Protein AF-A0A7J3U9U6-F1 (afdb_monomer_lite)

Secondary structure (DSSP, 8-state):
--EEEEE-SSS-EEES-SS-----SS-EEEEEEEEEE-TTS-EEEEEEEEEEPPP----HHHHHHHHHHHHHHHHHHHHHHHHTT--

Sequence (87 aa):
VVNATWDFGDGFIERDGKLLSHKYDKKGVYEVTLTVTDDDGASSSVTKTIVVKAKEETSGFDFVMLVAAVGILLFMWRSKKGIWRMR

Foldseek 3Di:
DQKKWKDFQPPDIDIRDPDDDDDDPDFDKTKIKIWDADPVRDIDMDIDIDGGDDDPDPDVVVVVVVVVVVVVVVVVVCVVVVVVVPD

pLDDT: mean 85.14, std 11.03, range [53.06, 96.44]

Radius of gyration: 28.4 Å; chains: 1; bounding box: 65×22×74 Å

Structure (mmCIF, N/CA/C/O backbone):
data_AF-A0A7J3U9U6-F1
#
_entry.id   AF-A0A7J3U9U6-F1
#
loop_
_atom_site.group_PDB
_atom_site.id
_atom_site.type_symbol
_atom_site.label_atom_id
_atom_site.label_alt_id
_atom_site.label_comp_id
_atom_site.label_asym_id
_atom_site.label_entity_id
_atom_site.label_seq_id
_atom_site.pdbx_PDB_ins_code
_atom_site.Cartn_x
_atom_site.Cartn_y
_atom_site.Cartn_z
_atom_site.occupancy
_atom_site.B_iso_or_equiv
_atom_site.auth_seq_id
_atom_site.auth_comp_id
_atom_site.auth_asym_id
_atom_site.auth_atom_id
_atom_site.pdbx_PDB_model_num
ATOM 1 N N . VAL A 1 1 ? 15.771 -7.987 -17.747 1.00 66.88 1 VAL A N 1
ATOM 2 C CA . VAL A 1 1 ? 15.467 -7.108 -16.585 1.00 66.88 1 VAL A CA 1
ATOM 3 C C . VAL A 1 1 ? 16.753 -6.743 -15.890 1.00 66.88 1 VAL A C 1
ATOM 5 O O . VAL A 1 1 ? 17.318 -7.570 -15.174 1.00 66.88 1 VAL A O 1
ATOM 8 N N . VAL A 1 2 ? 17.197 -5.521 -16.127 1.00 80.25 2 VAL A N 1
ATOM 9 C CA . VAL A 1 2 ? 18.388 -4.938 -15.513 1.00 80.25 2 VAL A CA 1
ATOM 10 C C . VAL A 1 2 ? 18.014 -4.115 -14.289 1.00 80.25 2 VAL A C 1
ATOM 12 O O . VAL A 1 2 ? 18.718 -4.189 -13.290 1.00 80.25 2 VAL A O 1
ATOM 15 N N . ASN A 1 3 ? 16.869 -3.428 -14.315 1.00 83.75 3 ASN A N 1
ATOM 16 C CA . ASN A 1 3 ? 16.389 -2.614 -13.200 1.00 83.75 3 ASN A CA 1
ATOM 17 C C . ASN A 1 3 ? 14.885 -2.827 -12.972 1.00 83.75 3 ASN A C 1
ATOM 19 O O . ASN A 1 3 ? 14.124 -3.051 -13.915 1.00 83.75 3 ASN A O 1
ATOM 23 N N . ALA A 1 4 ? 14.468 -2.763 -11.709 1.00 88.94 4 ALA A N 1
ATOM 24 C CA . ALA A 1 4 ? 13.069 -2.708 -11.306 1.00 88.94 4 ALA A CA 1
ATOM 25 C C . ALA A 1 4 ? 12.882 -1.525 -10.354 1.00 88.94 4 ALA A C 1
ATOM 27 O O . ALA A 1 4 ? 13.609 -1.401 -9.372 1.00 88.94 4 ALA A O 1
ATOM 28 N N . THR A 1 5 ? 11.914 -0.666 -10.644 1.00 91.75 5 THR A N 1
ATOM 29 C CA . THR A 1 5 ? 11.554 0.491 -9.828 1.00 91.75 5 THR A CA 1
ATOM 30 C C . THR A 1 5 ? 10.128 0.323 -9.322 1.00 91.75 5 THR A C 1
ATOM 32 O O . THR A 1 5 ? 9.218 0.068 -10.110 1.00 91.75 5 THR A O 1
ATOM 35 N N . TRP A 1 6 ? 9.937 0.479 -8.017 1.00 93.06 6 TRP A N 1
ATOM 36 C CA . TRP A 1 6 ? 8.641 0.444 -7.351 1.00 93.06 6 TRP A CA 1
ATOM 37 C C . TRP A 1 6 ? 8.276 1.836 -6.862 1.00 93.06 6 TRP A C 1
ATOM 39 O O . TRP A 1 6 ? 9.023 2.430 -6.094 1.00 93.06 6 TRP A O 1
ATOM 49 N N . ASP A 1 7 ? 7.112 2.323 -7.262 1.00 94.62 7 ASP A N 1
ATOM 50 C CA . ASP A 1 7 ? 6.449 3.480 -6.671 1.00 94.62 7 ASP A CA 1
ATOM 51 C C . ASP A 1 7 ? 5.260 2.974 -5.854 1.00 94.62 7 ASP A C 1
ATOM 53 O O . ASP A 1 7 ? 4.399 2.273 -6.388 1.00 94.62 7 ASP A O 1
ATOM 57 N N . PHE A 1 8 ? 5.223 3.279 -4.558 1.00 93.62 8 PHE A N 1
ATOM 58 C CA . PHE A 1 8 ? 4.161 2.817 -3.663 1.00 93.62 8 PHE A CA 1
ATOM 59 C C . PHE A 1 8 ? 2.961 3.761 -3.579 1.00 93.62 8 PHE A C 1
ATOM 61 O O . PHE A 1 8 ? 1.993 3.437 -2.883 1.00 93.62 8 PHE A O 1
ATOM 68 N N . GLY A 1 9 ? 3.003 4.908 -4.260 1.00 93.19 9 GLY A N 1
ATOM 69 C CA . GLY A 1 9 ? 1.918 5.889 -4.281 1.00 93.19 9 GLY A CA 1
ATOM 70 C C . GLY A 1 9 ? 1.769 6.693 -2.986 1.00 93.19 9 GLY A C 1
ATOM 71 O O . GLY A 1 9 ? 0.823 7.465 -2.845 1.00 93.19 9 GLY A O 1
ATOM 72 N N . ASP A 1 10 ? 2.680 6.528 -2.026 1.00 92.75 10 ASP A N 1
ATOM 73 C CA . ASP A 1 10 ? 2.750 7.294 -0.774 1.00 92.75 10 ASP A CA 1
ATOM 74 C C . ASP A 1 10 ? 3.947 8.260 -0.724 1.00 92.75 10 ASP A C 1
ATOM 76 O O . ASP A 1 10 ? 4.202 8.889 0.305 1.00 92.75 10 ASP A O 1
ATOM 80 N N . GLY A 1 11 ? 4.655 8.400 -1.848 1.00 90.94 11 GLY A N 1
ATOM 81 C CA . GLY A 1 11 ? 5.870 9.200 -1.985 1.00 90.94 11 GLY A CA 1
ATOM 82 C C . GLY A 1 11 ? 7.162 8.411 -1.766 1.00 90.94 11 GLY A C 1
ATOM 83 O O . GLY A 1 11 ? 8.239 8.973 -1.967 1.00 90.94 11 GLY A O 1
ATOM 84 N N . PHE A 1 12 ? 7.083 7.130 -1.389 1.00 90.88 12 PHE A N 1
ATOM 85 C CA . PHE A 1 12 ? 8.242 6.246 -1.335 1.00 90.88 12 PHE A CA 1
ATOM 86 C C . PHE A 1 12 ? 8.460 5.542 -2.683 1.00 90.88 12 PHE A C 1
ATOM 88 O O . PHE A 1 12 ? 7.550 4.916 -3.231 1.00 90.88 12 PHE A O 1
ATOM 95 N N . ILE A 1 13 ? 9.689 5.639 -3.201 1.00 91.50 13 ILE A N 1
ATOM 96 C CA . ILE A 1 13 ? 10.115 5.002 -4.449 1.00 91.50 13 ILE A CA 1
ATOM 97 C C . ILE A 1 13 ? 11.365 4.170 -4.171 1.00 91.50 13 ILE A C 1
ATOM 99 O O . ILE A 1 13 ? 12.391 4.716 -3.765 1.00 91.50 13 ILE A O 1
ATOM 103 N N . GLU A 1 14 ? 11.294 2.875 -4.458 1.00 89.19 14 GLU A N 1
ATOM 104 C CA . GLU A 1 14 ? 12.419 1.946 -4.366 1.00 89.19 14 GLU A CA 1
ATOM 105 C C . GLU A 1 14 ? 12.979 1.663 -5.762 1.00 89.19 14 GLU A C 1
ATOM 107 O O . GLU A 1 14 ? 12.230 1.410 -6.706 1.00 89.19 14 GLU A O 1
ATOM 112 N N . ARG A 1 15 ? 14.304 1.670 -5.904 1.00 88.56 15 ARG A N 1
ATOM 113 C CA . ARG A 1 15 ? 15.002 1.349 -7.157 1.00 88.56 15 ARG A CA 1
ATOM 114 C C . ARG A 1 15 ? 15.846 0.094 -6.947 1.00 88.56 15 ARG A C 1
ATOM 116 O O . ARG A 1 15 ? 16.419 -0.081 -5.883 1.00 88.56 15 ARG A O 1
ATOM 123 N N . ASP A 1 16 ? 15.897 -0.773 -7.953 1.00 78.81 16 ASP A N 1
ATOM 124 C CA . ASP A 1 16 ? 16.628 -2.054 -7.971 1.00 78.81 16 ASP A CA 1
ATOM 125 C C . ASP A 1 16 ? 16.057 -3.186 -7.088 1.00 78.81 16 ASP A C 1
ATOM 127 O O . ASP A 1 16 ? 16.652 -4.260 -6.962 1.00 78.81 16 ASP A O 1
ATOM 131 N N . GLY A 1 17 ? 14.855 -3.017 -6.534 1.00 70.69 17 GLY A N 1
ATOM 132 C CA . GLY A 1 17 ? 14.213 -4.024 -5.686 1.00 70.69 17 GLY A CA 1
ATOM 133 C C . GLY A 1 17 ? 13.516 -5.143 -6.474 1.00 70.69 17 GLY A C 1
ATOM 134 O O . GLY A 1 17 ? 12.424 -4.943 -7.005 1.00 70.69 17 GLY A O 1
ATOM 135 N N . LYS A 1 18 ? 14.079 -6.363 -6.500 1.00 66.38 18 LYS A N 1
ATOM 136 C CA . LYS A 1 18 ? 13.369 -7.568 -7.003 1.00 66.38 18 LYS A CA 1
ATOM 137 C C . LYS A 1 18 ? 12.395 -8.174 -5.983 1.00 66.38 18 LYS A C 1
ATOM 139 O O . LYS A 1 18 ? 11.436 -8.828 -6.381 1.00 66.38 18 LYS A O 1
ATOM 144 N N . LEU A 1 19 ? 12.639 -7.977 -4.686 1.00 67.19 19 LEU A N 1
ATOM 145 C CA . LEU A 1 19 ? 11.804 -8.481 -3.594 1.00 67.19 19 LEU A CA 1
ATOM 146 C C . LEU A 1 19 ? 11.864 -7.487 -2.433 1.00 67.19 19 LEU A C 1
ATOM 148 O O . LEU A 1 19 ? 12.947 -7.224 -1.916 1.00 67.19 19 LEU A O 1
ATOM 152 N N . LEU A 1 20 ? 10.724 -6.911 -2.055 1.00 80.75 20 LEU A N 1
ATOM 153 C CA . LEU A 1 20 ? 10.670 -5.844 -1.056 1.00 80.75 20 LEU A CA 1
ATOM 154 C C . LEU A 1 20 ? 9.363 -5.911 -0.262 1.00 80.75 20 LEU A C 1
ATOM 156 O O . LEU A 1 20 ? 8.342 -6.382 -0.762 1.00 80.75 20 LEU A O 1
ATOM 160 N N . SER A 1 21 ? 9.415 -5.454 0.986 1.00 85.50 21 SER A N 1
ATOM 161 C CA . SER A 1 21 ? 8.254 -5.311 1.861 1.00 85.50 21 SER A CA 1
ATOM 162 C C . SER A 1 21 ? 8.083 -3.836 2.198 1.00 85.50 21 SER A C 1
ATOM 164 O O . SER A 1 21 ? 8.982 -3.243 2.787 1.00 85.50 21 SER A O 1
ATOM 166 N N . HIS A 1 22 ? 6.927 -3.266 1.865 1.00 88.12 22 HIS A N 1
ATOM 167 C CA . HIS A 1 22 ? 6.571 -1.882 2.184 1.00 88.12 22 HIS A CA 1
ATOM 168 C C . HIS A 1 22 ? 5.401 -1.835 3.164 1.00 88.12 22 HIS A C 1
ATOM 170 O O . HIS A 1 22 ? 4.490 -2.664 3.088 1.00 88.12 22 HIS A O 1
ATOM 176 N N . LYS A 1 23 ? 5.415 -0.869 4.085 1.00 91.00 23 LYS A N 1
ATOM 177 C CA . LYS A 1 23 ? 4.363 -0.688 5.089 1.00 91.00 23 LYS A CA 1
ATOM 178 C C . LYS A 1 23 ? 3.770 0.710 4.972 1.00 91.00 23 LYS A C 1
ATOM 180 O O . LYS A 1 23 ? 4.481 1.697 5.083 1.00 91.00 23 LYS A O 1
ATOM 185 N N . TYR A 1 24 ? 2.448 0.768 4.866 1.00 91.56 24 TYR A N 1
ATOM 186 C CA . TYR A 1 24 ? 1.690 2.012 4.913 1.00 91.56 24 TYR A CA 1
ATOM 187 C C . TYR A 1 24 ? 1.294 2.358 6.351 1.00 91.56 24 TYR A C 1
ATOM 189 O O . TYR A 1 24 ? 0.623 1.571 7.022 1.00 91.56 24 TYR A O 1
ATOM 197 N N . ASP A 1 25 ? 1.672 3.549 6.815 1.00 87.94 25 ASP A N 1
ATOM 198 C CA . ASP A 1 25 ? 1.328 4.022 8.164 1.00 87.94 25 ASP A CA 1
ATOM 199 C C . ASP A 1 25 ? -0.084 4.609 8.258 1.00 87.94 25 ASP A C 1
ATOM 201 O O . ASP A 1 25 ? -0.687 4.649 9.333 1.00 87.94 25 ASP A O 1
ATOM 205 N N . LYS A 1 26 ? -0.628 5.085 7.134 1.00 88.31 26 LYS A N 1
ATOM 206 C CA . LYS A 1 26 ? -1.943 5.725 7.075 1.00 88.31 26 LYS A CA 1
ATOM 207 C C . LYS A 1 26 ? -2.921 4.858 6.295 1.00 88.31 26 LYS A C 1
ATOM 209 O O . LYS A 1 26 ? -2.567 4.199 5.322 1.00 88.31 26 LYS A O 1
ATOM 214 N N . LYS A 1 27 ? -4.187 4.894 6.719 1.00 92.50 27 LYS A N 1
ATOM 215 C CA . LYS A 1 27 ? -5.284 4.384 5.895 1.00 92.50 27 LYS A CA 1
ATOM 216 C C . LYS A 1 27 ? -5.389 5.225 4.626 1.00 92.50 27 LYS A C 1
ATOM 218 O O . LYS A 1 27 ? -5.251 6.447 4.685 1.00 92.50 27 LYS A O 1
ATOM 223 N N . GLY A 1 28 ? -5.680 4.581 3.510 1.00 93.88 28 GLY A N 1
ATOM 224 C CA . GLY A 1 28 ? -5.708 5.247 2.221 1.00 93.88 28 GLY A CA 1
ATOM 225 C C . GLY A 1 28 ? -5.870 4.274 1.069 1.00 93.88 28 GLY A C 1
ATOM 226 O O . GLY A 1 28 ? -5.859 3.055 1.247 1.00 93.88 28 GLY A O 1
ATOM 227 N N . VAL A 1 29 ? -6.040 4.846 -0.115 1.00 95.38 29 VAL A N 1
ATOM 228 C CA . VAL A 1 29 ? -5.967 4.126 -1.382 1.00 95.38 29 VAL A CA 1
ATOM 229 C C . VAL A 1 29 ? -4.659 4.539 -2.034 1.00 95.38 29 VAL A C 1
ATOM 231 O O . VAL A 1 29 ? -4.405 5.732 -2.178 1.00 95.38 29 VAL A O 1
ATOM 234 N N . TYR A 1 30 ? -3.841 3.557 -2.385 1.00 95.81 30 TYR A N 1
ATOM 235 C CA . TYR A 1 30 ? -2.509 3.754 -2.935 1.00 95.81 30 TYR A CA 1
ATOM 236 C C . TYR A 1 30 ? -2.413 3.071 -4.294 1.00 95.81 30 TYR A C 1
ATOM 238 O O . TYR A 1 30 ? -2.836 1.923 -4.443 1.00 95.81 30 TYR A O 1
ATOM 246 N N . GLU A 1 31 ? -1.873 3.769 -5.287 1.00 96.44 31 GLU A N 1
ATOM 247 C CA . GLU A 1 31 ? -1.572 3.205 -6.601 1.00 96.44 31 GLU A CA 1
ATOM 248 C C . GLU A 1 31 ? -0.108 2.780 -6.634 1.00 96.44 31 GLU A C 1
ATOM 250 O O . GLU A 1 31 ? 0.792 3.612 -6.681 1.00 96.44 31 GLU A O 1
ATOM 255 N N . VAL A 1 32 ? 0.127 1.472 -6.579 1.00 95.12 32 VAL A N 1
ATOM 256 C CA . VAL A 1 32 ? 1.468 0.892 -6.614 1.00 95.12 32 VAL A CA 1
ATOM 257 C C . VAL A 1 32 ? 1.846 0.596 -8.049 1.00 95.12 32 VAL A C 1
ATOM 259 O O . VAL A 1 32 ? 1.169 -0.197 -8.704 1.00 95.12 32 VAL A O 1
ATOM 262 N N . THR A 1 33 ? 2.934 1.189 -8.523 1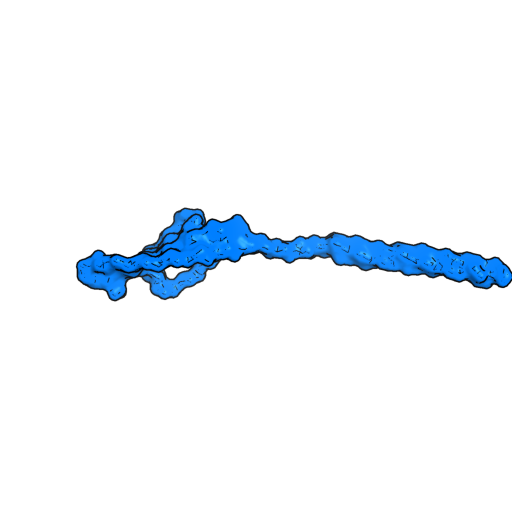.00 94.62 33 THR A N 1
ATOM 263 C CA . THR A 1 33 ? 3.443 0.997 -9.879 1.00 94.62 33 THR A CA 1
ATOM 264 C C . THR A 1 33 ? 4.797 0.306 -9.844 1.00 94.62 33 THR A C 1
ATOM 266 O O . THR A 1 33 ? 5.736 0.785 -9.216 1.00 94.62 33 THR A O 1
ATOM 269 N N . LEU A 1 34 ? 4.904 -0.820 -10.542 1.00 92.00 34 LEU A N 1
ATOM 270 C CA . LEU A 1 34 ? 6.172 -1.473 -10.841 1.00 92.00 34 LEU A CA 1
ATOM 271 C C . LEU A 1 34 ? 6.567 -1.122 -12.269 1.00 92.00 34 LEU A C 1
ATOM 273 O O . LEU A 1 34 ? 5.833 -1.460 -13.194 1.00 92.00 34 LEU A O 1
ATOM 277 N N . THR A 1 35 ? 7.739 -0.527 -12.442 1.00 92.62 35 THR A N 1
ATOM 278 C CA . THR A 1 35 ? 8.376 -0.292 -13.738 1.00 92.62 35 THR A CA 1
ATOM 279 C C . THR A 1 35 ? 9.611 -1.169 -13.849 1.00 92.62 35 THR A C 1
ATOM 281 O O . THR A 1 35 ? 10.491 -1.129 -12.992 1.00 92.62 35 THR A O 1
ATOM 284 N N . VAL A 1 36 ? 9.689 -1.970 -14.902 1.00 91.69 36 VAL A N 1
ATOM 285 C CA . VAL A 1 36 ? 10.802 -2.882 -15.160 1.00 91.69 36 VAL A CA 1
ATOM 286 C C . VAL A 1 36 ? 11.498 -2.455 -16.438 1.00 91.69 36 VAL A C 1
ATOM 288 O O . VAL A 1 36 ? 10.828 -2.276 -17.451 1.00 91.69 36 VAL A O 1
ATOM 291 N N . THR A 1 37 ? 12.823 -2.353 -16.392 1.00 89.38 37 THR A N 1
ATOM 292 C CA . THR A 1 37 ? 13.667 -2.018 -17.543 1.00 89.38 37 THR A CA 1
ATOM 293 C C . THR A 1 37 ? 14.565 -3.204 -17.887 1.00 89.38 37 THR A C 1
ATOM 295 O O . THR A 1 37 ? 15.171 -3.814 -16.995 1.00 89.38 37 THR A O 1
ATOM 298 N N . ASP A 1 38 ? 14.626 -3.584 -19.159 1.00 86.94 38 ASP A N 1
ATOM 299 C CA . ASP A 1 38 ? 15.543 -4.606 -19.661 1.00 86.94 38 ASP A CA 1
ATOM 300 C C . ASP A 1 38 ? 16.925 -4.036 -20.020 1.00 86.94 38 ASP A C 1
ATOM 302 O O . ASP A 1 38 ? 17.239 -2.880 -19.747 1.00 86.94 38 ASP A O 1
ATOM 306 N N . ASP A 1 39 ? 17.798 -4.908 -20.506 1.00 86.81 39 ASP A N 1
ATOM 307 C CA . ASP A 1 39 ? 19.180 -4.611 -20.882 1.00 86.81 39 ASP A CA 1
ATOM 308 C C . ASP A 1 39 ? 19.305 -3.781 -22.158 1.00 86.81 39 ASP A C 1
ATOM 310 O O . ASP A 1 39 ? 20.282 -3.047 -22.298 1.00 86.81 39 ASP A O 1
ATOM 314 N N . ASP A 1 40 ? 18.283 -3.805 -23.010 1.00 88.75 40 ASP A N 1
ATOM 315 C CA . ASP A 1 40 ? 18.186 -2.955 -24.195 1.00 88.75 40 ASP A CA 1
ATOM 316 C C . ASP A 1 40 ? 17.628 -1.557 -23.857 1.00 88.75 40 ASP A C 1
ATOM 318 O O . ASP A 1 40 ? 17.512 -0.686 -24.723 1.00 88.75 40 ASP A O 1
ATOM 322 N N . GLY A 1 41 ? 17.297 -1.316 -22.583 1.00 84.75 41 GLY A N 1
ATOM 323 C CA . GLY A 1 41 ? 16.741 -0.060 -22.086 1.00 84.75 41 GLY A CA 1
ATOM 324 C C . GLY A 1 41 ? 15.238 0.090 -22.326 1.00 84.75 41 GLY A C 1
ATOM 325 O O . GLY A 1 41 ? 14.679 1.147 -22.016 1.00 84.75 41 GLY A O 1
ATOM 326 N N . ALA A 1 42 ? 14.561 -0.939 -22.842 1.00 89.75 42 ALA A N 1
ATOM 327 C CA . ALA A 1 42 ? 13.112 -0.936 -22.961 1.00 89.75 42 ALA A CA 1
ATOM 328 C C . ALA A 1 42 ? 12.480 -1.103 -21.576 1.00 89.75 42 ALA A C 1
ATOM 330 O O . ALA A 1 42 ? 12.980 -1.835 -20.722 1.00 89.75 42 ALA A O 1
ATOM 331 N N . SER A 1 43 ? 11.368 -0.405 -21.342 1.00 92.38 43 SER A N 1
ATOM 332 C CA . SER A 1 43 ? 10.667 -0.438 -20.060 1.00 92.38 43 SER A CA 1
ATOM 333 C C . SER A 1 43 ? 9.190 -0.764 -20.218 1.00 92.38 43 SER A C 1
ATOM 335 O O . SER A 1 43 ? 8.558 -0.434 -21.221 1.00 92.38 43 SER A O 1
ATOM 337 N N . SER A 1 44 ? 8.643 -1.437 -19.212 1.00 92.69 44 SER A N 1
ATOM 338 C CA . SER A 1 44 ? 7.222 -1.753 -19.102 1.00 92.69 44 SER A CA 1
ATOM 339 C C . SER A 1 44 ? 6.768 -1.550 -17.665 1.00 92.69 44 SER A C 1
ATOM 341 O O . SER A 1 44 ? 7.531 -1.811 -16.731 1.00 92.69 44 SER A O 1
ATOM 343 N N . SER A 1 45 ? 5.537 -1.078 -17.483 1.00 94.06 45 SER A N 1
ATOM 344 C CA . SER A 1 45 ? 4.979 -0.785 -16.169 1.00 94.06 45 SER A CA 1
ATOM 345 C C . SER A 1 45 ? 3.641 -1.475 -15.926 1.00 94.06 45 SER A C 1
ATOM 347 O O . SER A 1 45 ? 2.853 -1.723 -16.840 1.00 94.06 45 SER A O 1
ATOM 349 N N . VAL A 1 46 ? 3.386 -1.798 -14.660 1.00 94.69 46 VAL A N 1
ATOM 350 C CA . VAL A 1 46 ? 2.106 -2.317 -14.178 1.00 94.69 46 VAL A CA 1
ATOM 351 C C . VAL A 1 46 ? 1.703 -1.578 -12.911 1.00 94.69 46 VAL A C 1
ATOM 353 O O . VAL A 1 46 ? 2.501 -1.452 -11.984 1.00 94.69 46 VAL A O 1
ATOM 356 N N . THR A 1 47 ? 0.450 -1.133 -12.859 1.00 95.69 47 THR A N 1
ATOM 357 C CA . THR A 1 47 ? -0.112 -0.426 -11.705 1.00 95.69 47 THR A CA 1
ATOM 358 C C . THR A 1 47 ? -1.197 -1.265 -11.039 1.00 95.69 47 THR A C 1
ATOM 360 O O . THR A 1 47 ? -2.025 -1.886 -11.709 1.00 95.69 47 THR A O 1
ATOM 363 N N . LYS A 1 48 ? -1.200 -1.292 -9.704 1.00 95.75 48 LYS A N 1
ATOM 364 C CA . LYS A 1 48 ? -2.230 -1.928 -8.881 1.00 95.75 48 LYS A CA 1
ATOM 365 C C . LYS A 1 48 ? -2.688 -1.011 -7.761 1.00 95.75 48 LYS A C 1
ATOM 367 O O . LYS A 1 48 ? -1.883 -0.407 -7.065 1.00 95.75 48 LYS A O 1
ATOM 372 N N . THR A 1 49 ? -3.991 -1.001 -7.525 1.00 95.19 49 THR A N 1
ATOM 373 C CA . THR A 1 49 ? -4.595 -0.262 -6.419 1.00 95.19 49 THR A CA 1
ATOM 374 C C . THR A 1 49 ? -4.602 -1.105 -5.144 1.00 95.19 49 THR A C 1
ATOM 376 O O . THR A 1 49 ? -5.115 -2.226 -5.135 1.00 95.19 49 THR A O 1
ATOM 379 N N . ILE A 1 50 ? -4.072 -0.556 -4.053 1.00 93.62 50 ILE A N 1
ATOM 380 C CA . ILE A 1 50 ? -4.087 -1.148 -2.713 1.00 93.62 50 ILE A CA 1
ATOM 381 C C . ILE A 1 50 ? -4.939 -0.276 -1.794 1.00 93.62 50 ILE A C 1
ATOM 383 O O . ILE A 1 50 ? -4.747 0.934 -1.706 1.00 93.62 50 ILE A O 1
ATOM 387 N N . VAL A 1 51 ? -5.874 -0.900 -1.076 1.00 94.19 51 VAL A N 1
ATOM 388 C CA . VAL A 1 51 ? -6.712 -0.221 -0.080 1.00 94.19 51 VAL A CA 1
ATOM 389 C C . VAL A 1 51 ? -6.234 -0.596 1.316 1.00 94.19 51 VAL A C 1
ATOM 391 O O . VAL A 1 51 ? -6.464 -1.710 1.788 1.00 94.19 51 VAL A O 1
ATOM 394 N N . VAL A 1 52 ? -5.595 0.353 1.995 1.00 93.19 52 VAL A N 1
ATOM 395 C CA . VAL A 1 52 ? -5.139 0.212 3.378 1.00 93.19 52 VAL A CA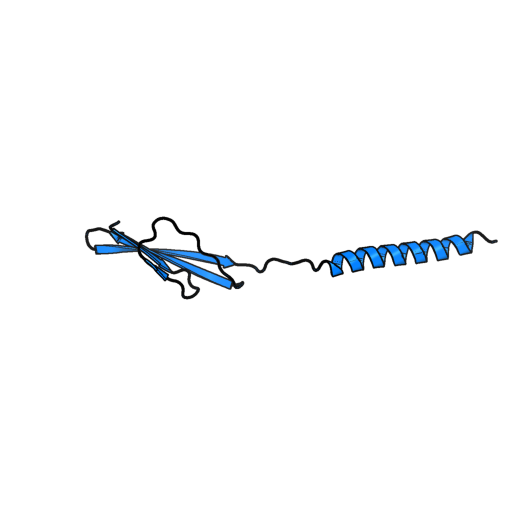 1
ATOM 396 C C . VAL A 1 52 ? -6.236 0.727 4.295 1.00 93.19 52 VAL A C 1
ATOM 398 O O . VAL A 1 52 ? -6.583 1.910 4.288 1.00 93.19 52 VAL A O 1
ATOM 401 N N . LYS A 1 53 ? -6.802 -0.170 5.098 1.00 90.38 53 LYS A N 1
ATOM 402 C CA . LYS A 1 53 ? -7.825 0.175 6.088 1.00 90.38 53 LYS A CA 1
ATOM 403 C C . LYS A 1 53 ? -7.176 0.415 7.444 1.00 90.38 53 LYS A C 1
ATOM 405 O O . LYS A 1 53 ? -6.151 -0.181 7.764 1.00 90.38 53 LYS A O 1
ATOM 410 N N . ALA A 1 54 ? -7.788 1.282 8.247 1.00 82.94 54 ALA A N 1
ATOM 411 C CA . ALA A 1 54 ? -7.406 1.367 9.648 1.00 82.94 54 ALA A CA 1
ATOM 412 C C . ALA A 1 54 ? -7.697 0.026 10.320 1.00 82.94 54 ALA A C 1
ATOM 414 O O . ALA A 1 54 ? -8.717 -0.607 10.047 1.00 82.94 54 ALA A O 1
ATOM 415 N N . LYS A 1 55 ? -6.799 -0.377 11.214 1.00 75.88 55 LYS A N 1
ATOM 416 C CA . LYS A 1 55 ? -7.082 -1.455 12.148 1.00 75.88 55 LYS A CA 1
ATOM 417 C C . LYS A 1 55 ? -8.244 -0.989 13.025 1.00 75.88 55 LYS A C 1
ATOM 419 O O . LYS A 1 55 ? -8.130 0.040 13.689 1.00 75.88 55 LYS A O 1
ATOM 424 N N . GLU A 1 56 ? -9.367 -1.696 12.979 1.00 72.31 56 GLU A N 1
ATOM 425 C CA . GLU A 1 56 ? -10.463 -1.439 13.907 1.00 72.31 56 GLU A CA 1
ATOM 426 C C . GLU A 1 56 ? -10.004 -1.883 15.294 1.00 72.31 56 GLU A C 1
ATOM 428 O O . GLU A 1 56 ? -9.959 -3.070 15.611 1.00 72.31 56 GLU A O 1
ATOM 433 N N . GLU A 1 57 ? -9.572 -0.924 16.108 1.00 71.44 57 GLU A N 1
ATOM 434 C CA . GLU A 1 57 ? -9.354 -1.177 17.522 1.00 71.44 57 GLU A CA 1
ATOM 435 C C . GLU A 1 57 ? -10.717 -1.061 18.195 1.00 71.44 57 GLU A C 1
ATOM 437 O O . GLU A 1 57 ? -11.211 0.037 18.455 1.00 71.44 57 GLU A O 1
ATOM 442 N N . THR A 1 58 ? -11.362 -2.202 18.447 1.00 66.62 58 THR A N 1
ATOM 443 C CA . THR A 1 58 ? -12.468 -2.231 19.401 1.00 66.62 58 THR A CA 1
ATOM 444 C C . THR A 1 58 ? -11.886 -1.806 20.738 1.00 66.62 58 THR A C 1
ATOM 446 O O . THR A 1 58 ? -11.117 -2.548 21.355 1.00 66.62 58 THR A O 1
ATOM 449 N N . SER A 1 59 ? -12.186 -0.576 21.146 1.00 75.62 59 SER A N 1
ATOM 450 C CA . SER A 1 59 ? -11.759 -0.049 22.433 1.00 75.62 59 SER A CA 1
ATOM 451 C C . SER A 1 59 ? -12.163 -1.046 23.516 1.00 75.62 59 SER A C 1
ATOM 453 O O . SER A 1 59 ? -13.330 -1.423 23.594 1.00 75.62 59 SER A O 1
ATOM 455 N N . GLY A 1 60 ? -11.223 -1.490 24.356 1.00 72.88 60 GLY A N 1
ATOM 456 C CA . GLY A 1 60 ? -11.533 -2.408 25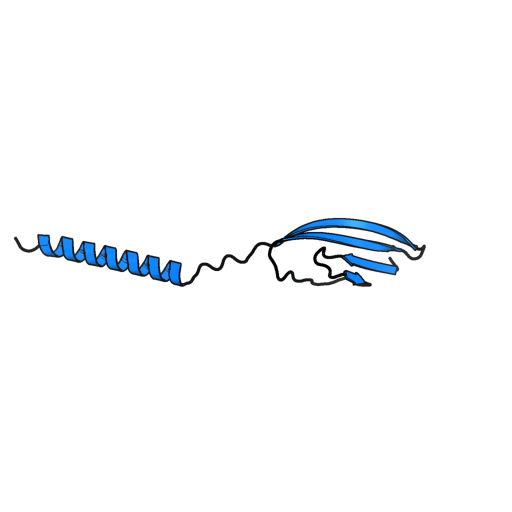.461 1.00 72.88 60 GLY A CA 1
ATOM 457 C C . GLY A 1 60 ? -12.634 -1.863 26.380 1.00 72.88 60 GLY A C 1
ATOM 458 O O . GLY A 1 60 ? -13.360 -2.631 27.005 1.00 72.88 60 GLY A O 1
ATOM 459 N N . PHE A 1 61 ? -12.826 -0.540 26.390 1.00 74.25 61 PHE A N 1
ATOM 460 C CA . PHE A 1 61 ? -13.945 0.115 27.054 1.00 74.25 61 PHE A CA 1
ATOM 461 C C . PHE A 1 61 ? -15.311 -0.291 26.492 1.00 74.25 61 PHE A C 1
ATOM 463 O O . PHE A 1 61 ? -16.242 -0.395 27.274 1.00 74.25 61 PHE A O 1
ATOM 470 N N . ASP A 1 62 ? -15.451 -0.574 25.197 1.00 82.12 62 ASP A N 1
ATOM 471 C CA . ASP A 1 62 ? -16.725 -1.002 24.601 1.00 82.12 62 ASP A CA 1
ATOM 472 C C . ASP A 1 62 ? -17.167 -2.368 25.159 1.00 82.12 62 ASP A C 1
ATOM 474 O O . ASP A 1 62 ? -18.292 -2.544 25.630 1.00 82.12 62 ASP A O 1
ATOM 478 N N . PHE A 1 63 ? -16.226 -3.310 25.272 1.00 81.06 63 PHE A N 1
ATOM 479 C CA . PHE A 1 63 ? -16.467 -4.599 25.924 1.00 81.06 63 PHE A CA 1
ATOM 480 C C . PHE A 1 63 ? -16.709 -4.466 27.434 1.00 81.06 63 PHE A C 1
ATOM 482 O O . PHE A 1 63 ? -17.614 -5.107 27.971 1.00 81.06 63 PHE A O 1
ATOM 489 N N . VAL A 1 64 ? -15.937 -3.625 28.131 1.00 86.75 64 VAL A N 1
ATOM 490 C CA . VAL A 1 64 ? -16.118 -3.378 29.573 1.00 86.75 64 VAL A CA 1
ATOM 491 C C . VAL A 1 64 ? -17.475 -2.725 29.856 1.00 86.75 64 VAL A C 1
ATOM 493 O O . VAL A 1 64 ? -18.148 -3.122 30.807 1.00 86.75 64 VAL A O 1
ATOM 496 N N . MET A 1 65 ? -17.917 -1.783 29.018 1.00 87.88 65 MET A N 1
ATOM 497 C CA . MET A 1 65 ? -19.226 -1.133 29.127 1.00 87.88 65 MET A CA 1
ATO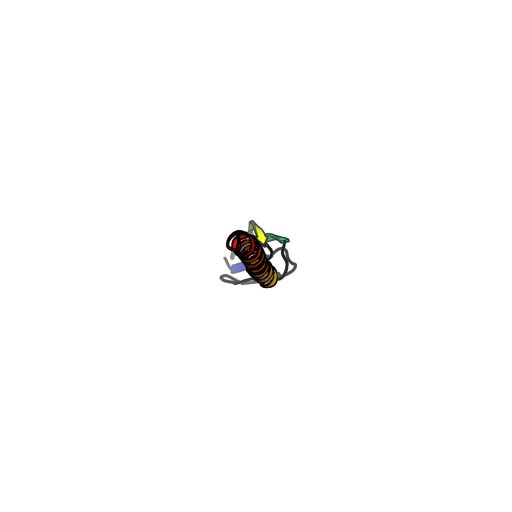M 498 C C . MET A 1 65 ? -20.366 -2.115 28.863 1.00 87.88 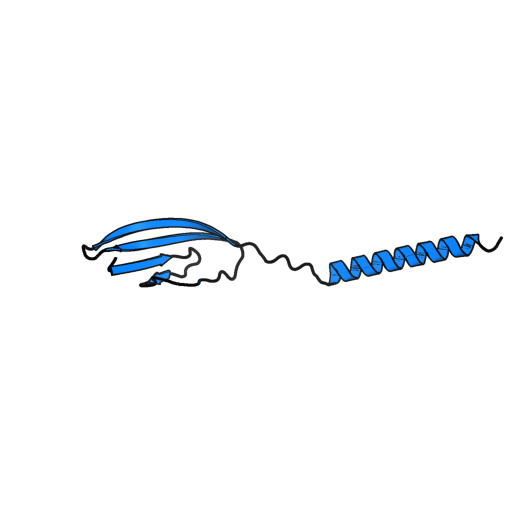65 MET A C 1
ATOM 500 O O . MET A 1 65 ? -21.362 -2.084 29.583 1.00 87.88 65 MET A O 1
ATOM 504 N N . LEU A 1 66 ? -20.216 -3.035 27.906 1.00 90.44 66 LEU A N 1
ATOM 505 C CA . LEU A 1 66 ? -21.213 -4.073 27.641 1.00 90.44 66 LEU A CA 1
ATOM 506 C C . LEU A 1 66 ? -21.333 -5.053 28.817 1.00 90.44 66 LEU A C 1
ATOM 508 O O . LEU A 1 66 ? -22.440 -5.328 29.281 1.00 90.44 66 LEU A O 1
ATOM 512 N N . VAL A 1 67 ? -20.210 -5.533 29.360 1.00 91.19 67 VAL A N 1
ATOM 513 C CA . VAL A 1 67 ? -20.205 -6.427 30.534 1.00 91.19 67 VAL A CA 1
ATOM 514 C C . VAL A 1 67 ? -20.772 -5.722 31.768 1.00 91.19 67 VAL A C 1
ATOM 516 O O . VAL A 1 67 ? -21.581 -6.308 32.491 1.00 91.19 67 VAL A O 1
ATOM 519 N N . ALA A 1 68 ? -20.413 -4.456 31.994 1.00 92.44 68 ALA A N 1
ATOM 520 C CA . ALA A 1 68 ? -20.963 -3.653 33.082 1.00 92.44 68 ALA A CA 1
ATOM 521 C C . ALA A 1 68 ? -22.472 -3.431 32.913 1.00 92.44 68 ALA A C 1
ATOM 523 O O . ALA A 1 68 ? -23.220 -3.620 33.870 1.00 92.44 68 ALA A O 1
ATOM 524 N N . ALA A 1 69 ? -22.942 -3.102 31.707 1.00 93.06 69 ALA A N 1
ATOM 525 C CA . ALA A 1 69 ? -24.360 -2.918 31.412 1.00 93.06 69 ALA A CA 1
ATOM 526 C C . ALA A 1 69 ? -25.161 -4.206 31.645 1.00 93.06 69 ALA A C 1
ATOM 528 O O . ALA A 1 69 ? -26.206 -4.167 32.292 1.00 93.06 69 ALA A O 1
ATOM 529 N N . VAL A 1 70 ? -24.653 -5.361 31.202 1.00 94.31 70 VAL A N 1
ATOM 530 C CA . VAL A 1 70 ? -25.269 -6.669 31.480 1.00 94.31 70 VAL A CA 1
ATOM 531 C C . VAL A 1 70 ? -25.268 -6.961 32.982 1.00 94.31 70 VAL A C 1
ATOM 533 O O . VAL A 1 70 ? -26.287 -7.390 33.518 1.00 94.31 70 VAL A O 1
ATOM 536 N N . GLY A 1 71 ? -24.175 -6.674 33.691 1.00 94.31 71 GLY A N 1
ATOM 537 C CA . GLY A 1 71 ? -24.094 -6.813 35.147 1.00 94.31 71 GLY A CA 1
ATOM 538 C C . GLY A 1 71 ? -25.109 -5.938 35.890 1.00 94.31 71 GLY A C 1
ATOM 539 O O . GLY A 1 71 ? -25.804 -6.426 36.781 1.00 94.31 71 GLY A O 1
ATOM 540 N N . ILE A 1 72 ? -25.257 -4.673 35.484 1.00 94.62 72 ILE A N 1
ATOM 541 C CA . ILE A 1 72 ? -26.250 -3.729 36.017 1.00 94.62 72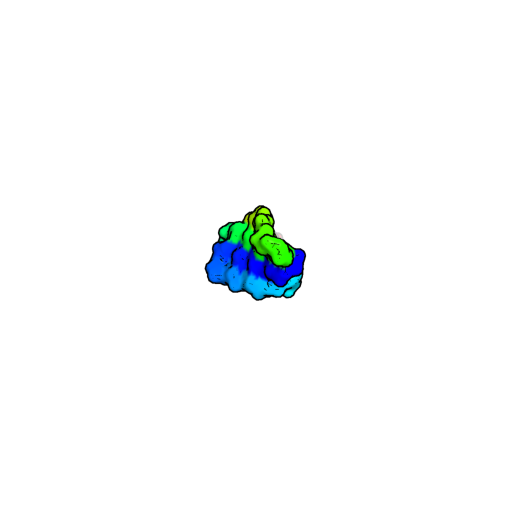 ILE A CA 1
ATOM 542 C C . ILE A 1 72 ? -27.665 -4.224 35.708 1.00 94.62 72 ILE A C 1
ATOM 544 O O . ILE A 1 72 ? -28.503 -4.255 36.604 1.00 94.62 72 ILE A O 1
ATOM 548 N N . LEU A 1 73 ? -27.934 -4.683 34.485 1.00 93.62 73 LEU A N 1
ATOM 549 C CA . LEU A 1 73 ? -29.231 -5.242 34.099 1.00 93.62 73 LEU A CA 1
ATOM 550 C C . LEU A 1 73 ? -29.574 -6.496 34.910 1.00 93.62 73 LEU A C 1
ATOM 552 O O . LEU A 1 73 ? -30.697 -6.615 35.399 1.00 93.62 73 LEU A O 1
ATOM 556 N N . LEU A 1 74 ? -28.617 -7.401 35.124 1.00 92.56 74 LEU A N 1
ATOM 557 C CA . LEU A 1 74 ? -28.790 -8.589 35.965 1.00 92.56 74 LEU A CA 1
ATOM 558 C C . LEU A 1 74 ? -28.989 -8.221 37.437 1.00 92.56 74 LEU A C 1
ATOM 560 O O . LEU A 1 74 ? -29.802 -8.847 38.120 1.00 92.56 74 LEU A O 1
ATOM 564 N N . PHE A 1 75 ? -28.287 -7.200 37.932 1.00 90.31 75 PHE A N 1
ATOM 565 C CA . PHE A 1 75 ? -28.465 -6.677 39.283 1.00 90.31 75 PHE A CA 1
ATOM 566 C C . PHE A 1 75 ? -29.855 -6.062 39.463 1.00 90.31 75 PHE A C 1
ATOM 568 O O . PHE A 1 75 ? -30.567 -6.407 40.406 1.00 90.31 75 PHE A O 1
ATOM 575 N N . MET A 1 76 ? -30.284 -5.221 38.522 1.00 87.62 76 MET A N 1
ATOM 576 C CA . MET A 1 76 ? -31.618 -4.623 38.504 1.00 87.62 76 MET A CA 1
ATOM 577 C C . MET A 1 76 ? -32.706 -5.693 38.392 1.00 87.62 76 MET A C 1
ATOM 579 O O . MET A 1 76 ? -33.697 -5.642 39.117 1.00 87.62 76 MET A O 1
ATOM 583 N N . TRP A 1 77 ? -32.516 -6.701 37.542 1.00 80.50 77 TRP A N 1
ATOM 584 C CA . TRP A 1 77 ? -33.429 -7.833 37.401 1.00 80.50 77 TRP A CA 1
ATOM 585 C C . TRP A 1 77 ? -33.509 -8.658 38.687 1.00 80.50 77 TRP A C 1
ATOM 587 O O . TRP A 1 77 ? -34.608 -8.966 39.147 1.00 80.50 77 TRP A O 1
ATOM 597 N N . ARG A 1 78 ? -32.370 -8.953 39.327 1.00 87.19 78 ARG A N 1
ATOM 598 C CA . ARG A 1 78 ? -32.321 -9.677 40.605 1.00 87.19 78 ARG A CA 1
ATOM 599 C C . ARG A 1 78 ? -32.959 -8.880 41.742 1.00 87.19 78 ARG A C 1
ATOM 601 O O . ARG A 1 78 ? -33.705 -9.460 42.524 1.00 87.19 78 ARG A O 1
ATOM 608 N N . SER A 1 79 ? -32.725 -7.571 41.801 1.00 82.12 79 SER A N 1
ATOM 609 C CA . SER A 1 79 ? -33.349 -6.663 42.771 1.00 82.12 79 SER A CA 1
ATOM 610 C C . SER A 1 79 ? -34.867 -6.631 42.595 1.00 82.12 79 SER A C 1
ATOM 612 O O . SER A 1 79 ? -35.600 -6.916 43.540 1.00 82.12 79 SER A O 1
ATOM 614 N N . LYS A 1 80 ? -35.350 -6.422 41.361 1.00 75.19 80 LYS A N 1
ATOM 615 C CA . LYS A 1 80 ? -36.780 -6.473 41.037 1.00 75.19 80 LYS A CA 1
ATOM 616 C C . LYS A 1 80 ? -37.371 -7.823 41.436 1.00 75.19 80 LYS A C 1
ATOM 618 O O . LYS A 1 80 ? -38.341 -7.826 42.172 1.00 75.19 80 LYS A O 1
ATOM 623 N N . LYS A 1 81 ? -36.783 -8.957 41.024 1.00 71.25 81 LYS A N 1
ATOM 624 C CA . LYS A 1 81 ? -37.282 -10.319 41.323 1.00 71.25 81 LYS A CA 1
ATOM 625 C C . LYS A 1 81 ? -37.230 -10.709 42.804 1.00 71.25 81 LYS A C 1
ATOM 627 O O . LYS A 1 81 ? -38.093 -11.461 43.248 1.00 71.25 81 LYS A O 1
ATOM 632 N N . GLY A 1 82 ? -36.258 -10.209 43.564 1.00 60.41 82 GLY A N 1
ATOM 633 C CA . GLY A 1 82 ? -36.166 -10.419 45.012 1.00 60.41 82 GLY A CA 1
ATOM 634 C C . GLY A 1 82 ? -37.276 -9.711 45.792 1.00 60.41 82 GLY A C 1
ATOM 635 O O . GLY A 1 82 ? -37.774 -10.262 46.768 1.00 60.41 82 GLY A O 1
ATOM 636 N N . ILE A 1 83 ? -37.728 -8.549 45.312 1.00 59.34 83 ILE A N 1
ATOM 637 C CA . ILE A 1 83 ? -38.822 -7.776 45.922 1.00 59.34 83 ILE A CA 1
ATOM 638 C C . ILE A 1 83 ? -40.177 -8.505 45.802 1.00 59.34 83 ILE A C 1
ATOM 640 O O . ILE A 1 83 ? -41.002 -8.403 46.701 1.00 59.34 83 ILE A O 1
ATOM 644 N N . TRP A 1 84 ? -40.396 -9.322 44.764 1.00 55.59 84 TRP A N 1
ATOM 645 C CA . TRP A 1 84 ? -41.634 -10.111 44.609 1.00 55.59 84 TRP A CA 1
ATOM 646 C C . TRP A 1 84 ? -41.677 -11.401 45.445 1.00 55.59 84 TRP A C 1
ATOM 648 O O . TRP A 1 84 ? -42.694 -12.086 45.428 1.00 55.59 84 TRP A O 1
ATOM 658 N N . ARG A 1 85 ? -40.598 -11.766 46.160 1.00 59.66 85 ARG A N 1
ATOM 659 C CA . ARG A 1 85 ? -40.557 -12.972 47.019 1.00 59.66 85 ARG A CA 1
ATOM 660 C C . ARG A 1 85 ? -40.958 -12.720 48.477 1.00 59.66 85 ARG A C 1
ATOM 662 O O . ARG A 1 85 ? -40.982 -13.671 49.249 1.00 59.66 85 ARG A O 1
ATOM 669 N N . MET A 1 86 ? -41.262 -11.478 48.857 1.00 53.94 86 MET A N 1
ATOM 670 C CA . MET A 1 86 ? -41.764 -11.121 50.188 1.00 53.94 86 MET A CA 1
ATOM 671 C C . MET A 1 86 ? -43.224 -10.666 50.088 1.00 53.94 86 MET A C 1
ATOM 673 O O . MET A 1 86 ? -43.521 -9.480 50.212 1.00 53.94 86 MET A O 1
ATOM 677 N N . ARG A 1 87 ? -44.140 -11.590 49.803 1.00 53.06 87 ARG A N 1
ATOM 678 C CA . ARG A 1 87 ? -45.564 -11.414 50.088 1.00 53.06 87 ARG A CA 1
ATOM 679 C C . ARG A 1 87 ? -46.231 -12.765 50.257 1.00 53.06 87 ARG A C 1
ATOM 681 O O . ARG A 1 87 ? -45.814 -13.694 49.532 1.00 53.06 87 ARG A O 1
#